Protein AF-X6K3S7-F1 (afdb_monomer)

Mean predicted aligned error: 8.8 Å

Secondary structure (DSSP, 8-state):
----------SSSSSGGG-----TT-EEE--HHHHHTT----EEEE--BTTEEEEEEEEETTEEEEEEEETTEEEEEEEEE-SS-EEEEE-TTS--SSEEEEEESSSSGGG--SEEEEEEEETTEEEEEEEEETTTTEEEE--

Foldseek 3Di:
DDDDDDDDPPDDPPPVVPADDADPQWDWDDDPVCVVVVDDPIDTPDHADPQKHWDDWDDAPQKIKTWIDGNNFIWIWIWHDDPGDTDIDTLPLDDGPFDKDKDFPDPDRVVGDQWIWIWTDDPVDPIWIWIARNVVSDIGTDD

Sequence (143 aa):
MSDMRPSALIGCSETISRLVPHPADALIGISLSSFIAGERSFATLFEPGDRRSLQSFFWNNGKLIISYLVNLVPRFETFTPDRQEWTRRALYSVPTEVTVHLRSLDAEHHETNGEVLISDQDPITPPQLFLLDLNAGRLSALQ

Solvent-accessible surface area (backbone atoms only — not comparable to full-atom values): 8902 Å² total; per-residue (Å²): 134,84,89,83,85,84,88,84,93,78,78,77,76,75,69,63,80,70,66,81,86,74,64,82,78,43,42,68,45,66,58,68,69,48,48,74,74,66,51,78,80,61,45,78,79,41,79,55,52,102,54,31,46,77,74,49,70,51,68,41,52,82,26,40,37,39,37,29,29,50,77,84,32,50,44,44,36,37,33,38,75,52,101,88,50,69,52,76,45,74,50,80,83,55,81,41,94,48,51,63,47,80,41,62,64,50,90,48,68,91,69,31,80,28,53,30,35,35,41,44,44,46,100,90,46,83,72,44,44,31,42,33,33,71,83,78,69,44,75,42,78,60,128

pLDDT: mean 84.14, std 18.78, range [28.42, 96.94]

Radius of gyration: 21.81 Å; Cα contacts (8 Å, |Δi|>4): 241; chains: 1; bounding box: 45×46×74 Å

Nearest PDB structures (foldseek):
  4hvt-assembly1_A  TM=7.894E-01  e=1.386E-04  Rickettsia typhi str. Wilmington
  7ne5-assembly1_A  TM=7.100E-01  e=1.325E-03  Serratia proteamaculans
  7yx7-assembly1_A  TM=7.081E-01  e=1.635E-03  Serratia proteamaculans
  7ne4-assembly1_A  TM=7.051E-01  e=1.914E-03  Serratia proteamaculans
  7zjz-assembly1_A  TM=7.266E-01  e=4.673E-03  Serratia proteamaculans

Structure (mmCIF, N/CA/C/O backbone):
data_AF-X6K3S7-F1
#
_entry.id   AF-X6K3S7-F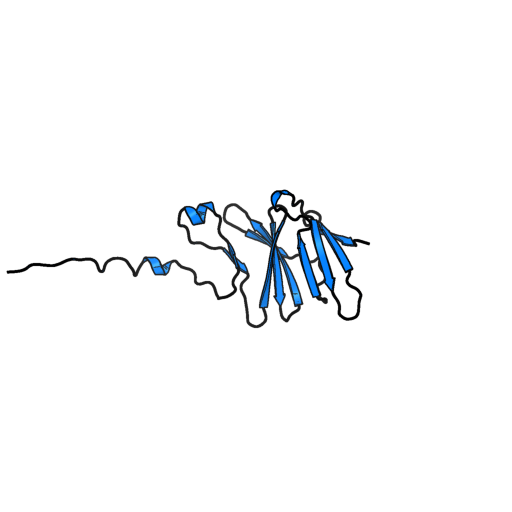1
#
loop_
_atom_site.group_PDB
_atom_site.id
_atom_site.type_symbol
_atom_site.label_atom_id
_atom_site.label_alt_id
_atom_site.label_comp_id
_atom_site.label_asym_id
_atom_site.label_entity_id
_atom_site.label_seq_id
_atom_site.pdbx_PDB_ins_code
_atom_site.Cartn_x
_atom_site.Cartn_y
_atom_site.Cartn_z
_atom_site.occupancy
_atom_site.B_iso_or_equiv
_atom_site.auth_seq_id
_atom_site.auth_comp_id
_atom_site.auth_asym_id
_atom_site.auth_atom_id
_atom_site.pdbx_PDB_model_num
ATOM 1 N N . MET A 1 1 ? -26.244 -29.774 57.344 1.00 35.44 1 MET A N 1
ATOM 2 C CA . MET A 1 1 ? -24.826 -29.979 56.992 1.00 35.44 1 MET A CA 1
ATOM 3 C C . MET A 1 1 ? -24.693 -29.688 55.508 1.00 35.44 1 MET A C 1
ATOM 5 O O . MET A 1 1 ? -25.341 -30.391 54.751 1.00 35.44 1 MET A O 1
ATOM 9 N N . SER A 1 2 ? -23.992 -28.589 55.197 1.00 34.75 2 SER A N 1
ATOM 10 C CA . SER A 1 2 ? -23.575 -27.996 53.905 1.00 34.75 2 SER A CA 1
ATOM 11 C C . SER A 1 2 ? -24.517 -28.075 52.694 1.00 34.75 2 SER A C 1
ATOM 13 O O . SER A 1 2 ? -24.885 -29.157 52.268 1.00 34.75 2 SER A O 1
ATOM 15 N N . ASP A 1 3 ? -25.023 -26.979 52.127 1.00 37.75 3 ASP A N 1
ATOM 16 C CA . ASP A 1 3 ? -24.369 -25.762 51.592 1.00 37.75 3 ASP A CA 1
ATOM 17 C C . ASP A 1 3 ? -23.805 -25.936 50.162 1.00 37.75 3 ASP A C 1
ATOM 19 O O . ASP A 1 3 ? -23.195 -26.951 49.836 1.00 37.75 3 ASP A O 1
ATOM 23 N N . MET A 1 4 ? -24.002 -24.869 49.375 1.00 28.42 4 MET A N 1
ATOM 24 C CA . MET A 1 4 ? -23.372 -24.489 48.103 1.00 28.42 4 MET A CA 1
ATOM 25 C C . MET A 1 4 ? -24.088 -24.801 46.765 1.00 28.42 4 MET A C 1
ATOM 27 O O . MET A 1 4 ? -23.798 -25.762 46.058 1.00 28.42 4 MET A O 1
ATOM 31 N N . ARG A 1 5 ? -24.955 -23.861 46.348 1.00 38.34 5 ARG A N 1
ATOM 32 C CA . ARG A 1 5 ? -24.948 -23.312 44.969 1.00 38.34 5 ARG A CA 1
ATOM 33 C C . ARG A 1 5 ? -23.943 -22.144 44.930 1.00 38.34 5 ARG A C 1
ATOM 35 O O . ARG A 1 5 ? -23.801 -21.483 45.958 1.00 38.34 5 ARG A O 1
ATOM 42 N N . PRO A 1 6 ? -23.261 -21.867 43.800 1.00 40.91 6 PRO A N 1
ATOM 43 C CA . PRO A 1 6 ? -23.763 -20.878 42.820 1.00 40.91 6 PRO A CA 1
ATOM 44 C C . PRO A 1 6 ? -23.595 -21.371 41.360 1.00 40.91 6 PRO A C 1
ATOM 46 O O . PRO A 1 6 ? -22.683 -22.125 41.057 1.00 40.91 6 PRO A O 1
ATOM 49 N N . SER A 1 7 ? -24.552 -21.176 40.449 1.00 34.47 7 SER A N 1
ATOM 50 C CA . SER A 1 7 ? -24.895 -19.941 39.709 1.00 34.47 7 SER A CA 1
ATOM 51 C C . SER A 1 7 ? -23.931 -19.601 38.556 1.00 34.47 7 SER A C 1
ATOM 53 O O . SER A 1 7 ? -22.724 -19.558 38.746 1.00 34.47 7 SER A O 1
ATOM 55 N N . ALA A 1 8 ? -24.539 -19.257 37.409 1.00 30.83 8 ALA A N 1
ATOM 56 C CA . ALA A 1 8 ? -23.990 -18.631 36.194 1.00 30.83 8 ALA A CA 1
ATOM 57 C C . ALA A 1 8 ? -23.399 -19.546 35.094 1.00 30.83 8 ALA A C 1
ATOM 59 O O . ALA A 1 8 ? -22.195 -19.628 34.895 1.00 30.83 8 ALA A O 1
ATOM 60 N N . LEU A 1 9 ? -24.291 -20.118 34.274 1.00 33.28 9 LEU A N 1
ATOM 61 C CA . LEU A 1 9 ? -24.026 -20.464 32.863 1.00 33.28 9 LEU A CA 1
ATOM 62 C C . LEU A 1 9 ? -24.842 -19.562 31.912 1.00 33.28 9 LEU A C 1
ATOM 64 O O . LEU A 1 9 ? -25.350 -19.996 30.883 1.00 33.28 9 LEU A O 1
ATOM 68 N N . ILE A 1 10 ? -24.991 -18.285 32.271 1.00 38.62 10 ILE A N 1
ATOM 69 C CA . ILE A 1 10 ? -25.597 -17.267 31.406 1.00 38.62 10 ILE A CA 1
ATOM 70 C C . ILE A 1 10 ? -24.452 -16.418 30.851 1.00 38.62 10 ILE A C 1
ATOM 72 O O . ILE A 1 10 ? -23.781 -15.744 31.627 1.00 38.62 10 ILE A O 1
ATOM 76 N N . GLY A 1 11 ? -24.238 -16.433 29.529 1.00 34.28 11 GLY A N 1
ATOM 77 C CA . GLY A 1 11 ? -23.647 -15.261 28.865 1.00 34.28 11 GLY A CA 1
ATOM 78 C C . GLY A 1 11 ? -22.586 -15.439 27.775 1.00 34.28 11 GLY A C 1
ATOM 79 O O . GLY A 1 11 ? -22.154 -14.420 27.251 1.00 34.28 11 GLY A O 1
ATOM 80 N N . CYS A 1 12 ? -22.149 -16.6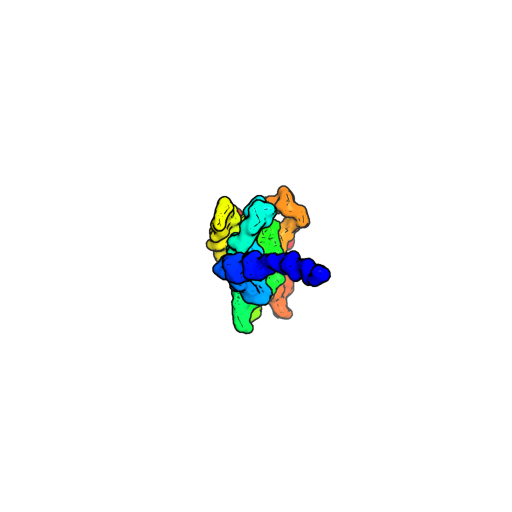43 27.382 1.00 34.56 12 CYS A N 1
ATOM 81 C CA . CYS A 1 12 ? -21.079 -16.752 26.363 1.00 34.56 12 CYS A CA 1
ATOM 82 C C . CYS A 1 12 ? -21.543 -17.024 24.920 1.00 34.56 12 CYS A C 1
ATOM 84 O O . CYS A 1 12 ? -20.722 -16.928 24.012 1.00 34.56 12 CYS A O 1
ATOM 86 N N . SER A 1 13 ? -22.823 -17.323 24.665 1.00 36.78 13 SER A N 1
ATOM 87 C CA . SER A 1 13 ? -23.262 -17.713 23.309 1.00 36.78 13 SER A CA 1
ATOM 88 C C . SER A 1 13 ? -23.725 -16.550 22.419 1.00 36.78 13 SER A C 1
ATOM 90 O O . SER A 1 13 ? -23.678 -16.677 21.198 1.00 36.78 13 SER A O 1
ATOM 92 N N . GLU A 1 14 ? -24.156 -15.419 22.983 1.00 34.72 14 GLU A N 1
ATOM 93 C CA . GLU A 1 14 ? -24.738 -14.316 22.191 1.00 34.72 14 GLU A CA 1
ATOM 94 C C . GLU A 1 14 ? -23.714 -13.279 21.708 1.00 34.72 14 GLU A C 1
ATOM 96 O O . GLU A 1 14 ? -23.957 -12.591 20.719 1.00 34.72 14 GLU A O 1
ATOM 101 N N . THR A 1 15 ? -22.532 -13.208 22.324 1.00 40.06 15 THR A N 1
ATOM 102 C CA . THR A 1 15 ? -21.504 -12.218 21.947 1.00 40.06 15 THR A CA 1
ATOM 103 C C . THR A 1 15 ? -20.633 -12.675 20.770 1.00 40.06 15 THR A C 1
ATOM 105 O O . THR A 1 15 ? -20.088 -11.844 20.048 1.00 40.06 15 THR A O 1
ATOM 108 N N . ILE A 1 16 ? -20.531 -13.985 20.511 1.00 45.12 16 ILE A N 1
ATOM 109 C CA . ILE A 1 16 ? -19.699 -14.530 19.418 1.00 45.12 16 ILE A CA 1
ATOM 110 C C . ILE A 1 16 ? -20.358 -14.324 18.040 1.00 45.12 16 ILE A C 1
ATOM 112 O O . ILE A 1 16 ? -19.666 -14.251 17.030 1.00 45.12 16 ILE A O 1
ATOM 116 N N . SER A 1 17 ? -21.678 -14.111 17.984 1.00 41.94 17 SER A N 1
ATOM 117 C CA . SER A 1 17 ? -22.431 -13.971 16.723 1.00 41.94 17 SER A CA 1
ATOM 118 C C . SER A 1 17 ? -22.220 -12.641 15.973 1.00 41.94 17 SER A C 1
ATOM 120 O O . SER A 1 17 ? -22.865 -12.417 14.953 1.00 41.94 17 SER A O 1
ATOM 122 N N . ARG A 1 18 ? -21.349 -11.738 16.451 1.00 55.94 18 ARG A N 1
ATOM 123 C CA . ARG A 1 18 ? -21.081 -10.433 15.805 1.00 55.94 18 ARG A CA 1
ATOM 124 C C . ARG A 1 18 ? -19.649 -10.231 15.309 1.00 55.94 18 ARG A C 1
ATOM 126 O O . ARG A 1 18 ? -19.363 -9.178 14.745 1.00 55.94 18 ARG A O 1
ATOM 133 N N . LEU A 1 19 ? -18.750 -11.192 15.512 1.00 61.16 19 LEU A N 1
ATOM 134 C CA . LEU A 1 19 ? -17.386 -11.089 14.994 1.00 61.16 19 LEU A CA 1
ATOM 135 C C . LEU A 1 19 ? -17.364 -11.584 13.549 1.00 61.16 19 LEU A C 1
ATOM 137 O O . LEU A 1 19 ? -17.580 -12.765 13.290 1.00 61.16 19 LEU A O 1
ATOM 141 N N . VAL A 1 20 ? -17.111 -10.672 12.612 1.00 72.25 20 VAL A N 1
ATOM 142 C CA . VAL A 1 20 ? -16.806 -11.037 11.226 1.00 72.25 20 VAL A CA 1
ATOM 143 C C . VAL A 1 20 ? -15.412 -11.674 11.228 1.00 72.25 20 VAL A C 1
ATOM 145 O O . VAL A 1 20 ? -14.457 -11.011 11.637 1.00 72.25 20 VAL A O 1
ATOM 148 N N . PRO A 1 21 ? -15.263 -12.956 10.850 1.00 85.50 21 PRO A N 1
ATOM 149 C CA . PRO A 1 21 ? -13.950 -13.577 10.779 1.00 85.50 21 PRO A CA 1
ATOM 150 C C . PRO A 1 21 ? -13.154 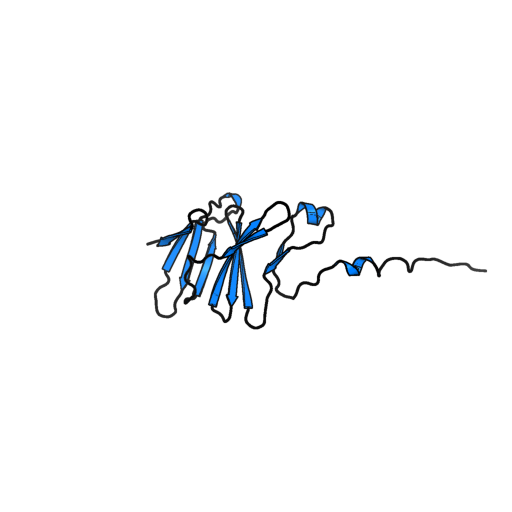-12.954 9.628 1.00 85.50 21 PRO A C 1
ATOM 152 O O . PRO A 1 21 ? -13.661 -12.820 8.516 1.00 85.50 21 PRO A O 1
ATOM 155 N N . HIS A 1 22 ? -11.900 -12.596 9.895 1.00 89.25 22 HIS A N 1
ATOM 156 C CA . HIS A 1 22 ? -10.957 -12.139 8.876 1.00 89.25 22 HIS A CA 1
ATOM 157 C C . HIS A 1 22 ? -9.959 -13.264 8.580 1.00 89.25 22 HIS A C 1
ATOM 159 O O . HIS A 1 22 ? -9.502 -13.919 9.525 1.00 89.25 22 HIS A O 1
ATOM 165 N N . PRO A 1 23 ? -9.618 -13.521 7.306 1.00 92.69 23 PRO A N 1
ATOM 166 C CA . PRO A 1 23 ? -8.619 -14.527 6.979 1.00 92.69 23 PRO A CA 1
ATOM 167 C C . PRO A 1 23 ? -7.245 -14.119 7.524 1.00 92.69 23 PRO A C 1
ATOM 169 O O . PRO A 1 23 ? -6.961 -12.934 7.724 1.00 92.69 23 PRO A O 1
ATOM 172 N N . ALA A 1 24 ? -6.385 -15.112 7.756 1.00 91.12 24 ALA A N 1
ATOM 173 C CA . ALA A 1 24 ? -4.976 -14.855 8.034 1.00 91.12 24 ALA A CA 1
ATOM 174 C C . ALA A 1 24 ? -4.384 -13.988 6.913 1.00 91.12 24 ALA A C 1
ATOM 176 O O . ALA A 1 24 ? -4.779 -14.145 5.763 1.00 91.12 24 ALA A O 1
ATOM 177 N N . ASP A 1 25 ? -3.475 -13.077 7.259 1.00 92.06 25 ASP A N 1
ATOM 178 C CA . ASP A 1 25 ? -2.832 -12.117 6.348 1.00 92.06 25 ASP A CA 1
ATOM 179 C C . ASP A 1 25 ? -3.755 -11.043 5.730 1.00 92.06 25 ASP A C 1
ATOM 181 O O . ASP A 1 25 ? -3.346 -10.305 4.829 1.00 92.06 25 ASP A O 1
ATOM 185 N N . ALA A 1 26 ? -4.989 -10.893 6.229 1.00 96.31 26 ALA A N 1
ATOM 186 C CA . ALA A 1 26 ? -5.820 -9.729 5.923 1.00 96.31 26 ALA A CA 1
ATOM 187 C C . ALA A 1 26 ? -5.281 -8.452 6.582 1.00 96.31 26 ALA A C 1
ATOM 189 O O . ALA A 1 26 ? -4.873 -8.457 7.745 1.00 96.31 26 ALA A O 1
ATOM 190 N N . LEU A 1 27 ? -5.371 -7.327 5.866 1.00 96.56 27 LEU A N 1
ATOM 191 C CA . LEU A 1 27 ? -5.199 -6.004 6.466 1.00 96.56 27 LEU A CA 1
ATOM 192 C C . LEU A 1 27 ? -6.572 -5.441 6.809 1.00 96.56 27 LEU A C 1
ATOM 194 O O . LEU A 1 27 ? -7.422 -5.274 5.931 1.00 96.56 27 LEU A O 1
ATOM 198 N N . ILE A 1 28 ? -6.766 -5.118 8.081 1.00 94.38 28 ILE A N 1
ATOM 199 C CA . ILE A 1 28 ? -8.012 -4.575 8.616 1.00 94.38 28 ILE A CA 1
ATOM 200 C C . ILE A 1 28 ? -7.780 -3.198 9.239 1.00 94.38 28 ILE A C 1
ATOM 202 O O . ILE A 1 28 ? -6.693 -2.906 9.734 1.00 94.38 28 ILE A O 1
ATOM 206 N N . GLY A 1 29 ? -8.803 -2.347 9.215 1.00 91.94 29 GLY A N 1
ATOM 207 C CA . GLY A 1 29 ? -8.746 -0.985 9.736 1.00 91.94 29 GLY A CA 1
ATOM 208 C C . GLY A 1 29 ? -9.973 -0.623 10.566 1.00 91.94 29 GLY A C 1
ATOM 209 O O . GLY A 1 29 ? -11.091 -1.026 10.260 1.00 91.94 29 GLY A O 1
ATOM 210 N N . ILE A 1 30 ? -9.765 0.168 11.614 1.00 91.00 30 ILE A N 1
ATOM 211 C CA . ILE A 1 30 ? -10.813 0.764 12.451 1.00 91.00 30 ILE A CA 1
ATOM 212 C C . ILE A 1 30 ? -10.315 2.124 12.951 1.00 91.00 30 ILE A C 1
ATOM 214 O O . ILE A 1 30 ? -9.106 2.327 13.085 1.00 91.00 30 ILE A O 1
ATOM 218 N N . SER A 1 31 ? -11.225 3.058 13.238 1.00 89.69 31 SER A N 1
ATOM 219 C CA . SER A 1 31 ? -10.841 4.292 13.925 1.00 89.69 31 SER A CA 1
ATOM 220 C C . SER A 1 31 ? -10.367 3.978 15.351 1.00 89.69 31 SER A C 1
ATOM 222 O O . SER A 1 31 ? -10.908 3.100 16.031 1.00 89.69 31 SER A O 1
ATOM 224 N N . LEU A 1 32 ? -9.361 4.714 15.829 1.00 90.12 32 LEU A N 1
ATOM 225 C CA . LEU A 1 32 ? -8.851 4.526 17.188 1.00 90.12 32 LEU A CA 1
ATOM 226 C C . LEU A 1 32 ? -9.939 4.800 18.240 1.00 90.12 32 LEU A C 1
ATOM 228 O O . LEU A 1 32 ? -10.056 4.058 19.212 1.00 90.12 32 LEU A O 1
ATOM 232 N N . SER A 1 33 ? -10.762 5.830 18.029 1.00 91.56 33 SER A N 1
ATOM 233 C CA . SER A 1 33 ? -11.859 6.188 18.933 1.00 91.56 33 SER A CA 1
ATOM 234 C C . SER A 1 33 ? -12.910 5.083 19.038 1.00 91.56 33 SER A C 1
ATOM 236 O O . SER A 1 33 ? -13.275 4.719 20.153 1.00 91.56 33 SER A O 1
ATOM 238 N N . SER A 1 34 ? -13.347 4.499 17.916 1.00 91.12 34 SER A N 1
ATOM 239 C CA . SER A 1 34 ? -14.294 3.374 17.915 1.00 91.12 34 SER A CA 1
ATOM 240 C C . SER A 1 34 ? -13.693 2.136 18.580 1.00 91.12 34 SER A C 1
ATOM 242 O O . SER A 1 34 ? -14.351 1.485 19.391 1.00 91.12 34 SER A O 1
ATOM 244 N N . PHE A 1 35 ? -12.417 1.835 18.312 1.00 91.88 35 PHE A N 1
ATOM 245 C CA . PHE A 1 35 ? -11.738 0.705 18.946 1.00 91.88 35 PHE A CA 1
ATOM 246 C C . PHE A 1 35 ? -11.675 0.841 20.476 1.00 91.88 35 PHE A C 1
ATOM 248 O O . PHE A 1 35 ? -11.996 -0.119 21.190 1.00 91.88 35 PHE A O 1
ATOM 255 N N . ILE A 1 36 ? -11.310 2.033 20.972 1.00 95.06 36 ILE A N 1
ATOM 256 C CA . ILE A 1 36 ? -11.270 2.366 22.407 1.00 95.06 36 ILE A CA 1
ATOM 257 C C . ILE A 1 36 ? -12.675 2.328 23.020 1.00 95.06 36 ILE A C 1
ATOM 259 O O . ILE A 1 36 ? -12.834 1.830 24.132 1.00 95.06 36 ILE A O 1
ATOM 263 N N . ALA A 1 37 ? -13.699 2.781 22.292 1.00 95.31 37 ALA A N 1
ATOM 264 C CA . ALA A 1 37 ? -15.100 2.701 22.713 1.00 95.31 37 ALA A CA 1
ATOM 265 C C . ALA A 1 37 ? -15.654 1.259 22.756 1.00 95.31 37 ALA A C 1
ATOM 267 O O . ALA A 1 37 ? -16.791 1.048 23.173 1.00 95.31 37 ALA A O 1
ATOM 268 N N . GLY A 1 38 ? -14.859 0.258 22.358 1.00 93.12 38 GLY A N 1
ATOM 269 C CA . GLY A 1 38 ? -15.220 -1.158 22.407 1.00 93.12 38 GLY A CA 1
ATOM 270 C C . GLY A 1 38 ? -15.822 -1.701 21.112 1.00 93.12 38 GLY A C 1
ATOM 271 O O . GLY A 1 38 ? -16.154 -2.884 21.048 1.00 93.12 38 GLY A O 1
ATOM 272 N N . GLU A 1 39 ? -15.927 -0.889 20.059 1.00 91.06 39 GLU A N 1
ATOM 273 C CA . GLU A 1 39 ? -16.398 -1.357 18.759 1.00 91.06 39 GLU A CA 1
ATOM 274 C C . GLU A 1 39 ? -15.401 -2.343 18.131 1.00 91.06 39 GLU A C 1
ATOM 276 O O . GLU A 1 39 ? -14.184 -2.251 18.315 1.00 91.06 39 GLU A O 1
ATOM 281 N N . ARG A 1 40 ? -15.920 -3.312 17.373 1.00 90.56 40 ARG A N 1
ATOM 282 C CA . ARG A 1 40 ? -15.133 -4.332 16.652 1.00 90.56 40 ARG A CA 1
ATOM 283 C C . ARG A 1 40 ? -15.561 -4.464 15.189 1.00 90.56 40 ARG A C 1
ATOM 285 O O . ARG A 1 40 ? -15.348 -5.498 14.567 1.00 90.56 40 ARG A O 1
ATOM 292 N N . SER A 1 41 ? -16.181 -3.416 14.649 1.00 88.44 41 SER A N 1
ATOM 293 C CA . SER A 1 41 ? -16.554 -3.335 13.238 1.00 88.44 41 SER A CA 1
ATOM 294 C C . SER A 1 41 ? -15.346 -2.882 12.419 1.00 88.44 41 SER A C 1
ATOM 296 O O . SER A 1 41 ? -15.172 -1.693 12.161 1.00 88.44 41 SER A O 1
ATOM 298 N N . PHE A 1 42 ? -14.474 -3.823 12.064 1.00 90.44 42 PHE A N 1
ATOM 299 C CA . PHE 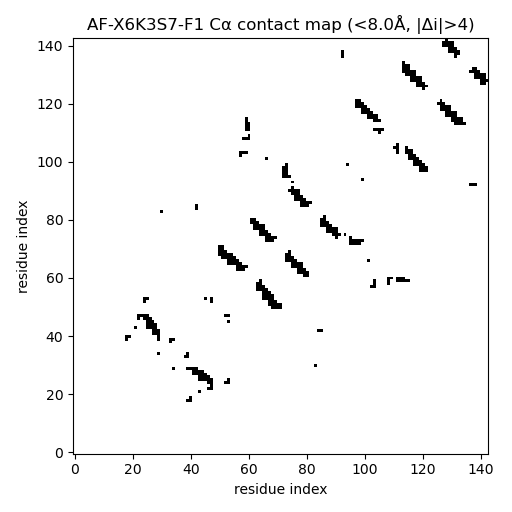A 1 42 ? -13.298 -3.543 11.245 1.00 90.44 42 PHE A CA 1
ATOM 300 C C . PHE A 1 42 ? -13.657 -3.503 9.756 1.00 90.44 42 PHE A C 1
ATOM 302 O O . PHE A 1 42 ? -14.359 -4.375 9.244 1.00 90.44 42 PHE A O 1
ATOM 309 N N . ALA A 1 43 ? -13.115 -2.524 9.039 1.00 91.38 43 ALA A N 1
ATOM 310 C CA . ALA A 1 43 ? -13.089 -2.524 7.585 1.00 91.38 43 ALA A CA 1
ATOM 311 C C . ALA A 1 43 ? -11.976 -3.459 7.094 1.00 91.38 43 ALA A C 1
ATOM 313 O O . ALA A 1 43 ? -10.853 -3.398 7.592 1.00 91.38 43 ALA A O 1
ATOM 314 N N . THR A 1 44 ? -12.259 -4.292 6.093 1.00 93.00 44 THR A N 1
ATOM 315 C CA . THR A 1 44 ? -11.216 -5.074 5.412 1.00 93.00 44 THR A CA 1
ATOM 316 C C . THR A 1 44 ? -10.612 -4.217 4.302 1.00 93.00 44 THR A C 1
ATOM 318 O O . THR A 1 44 ? -11.302 -3.851 3.353 1.00 93.00 44 THR A O 1
ATOM 321 N N . LEU A 1 45 ? -9.334 -3.868 4.439 1.00 95.06 45 LEU A N 1
ATOM 322 C CA . LEU A 1 45 ? -8.591 -3.016 3.501 1.00 95.06 45 LEU A CA 1
ATOM 323 C C . LEU A 1 45 ? -7.820 -3.848 2.472 1.00 95.06 45 LEU A C 1
ATOM 325 O O . LEU A 1 45 ? -7.646 -3.433 1.330 1.00 95.06 45 LEU A O 1
ATOM 329 N N . PHE A 1 46 ? -7.401 -5.051 2.859 1.00 96.88 46 PHE A N 1
ATOM 330 C CA . PHE A 1 46 ? -6.836 -6.047 1.959 1.00 96.88 46 PHE A CA 1
ATOM 331 C C . PHE A 1 46 ? -7.283 -7.444 2.383 1.00 96.88 46 PHE A C 1
ATOM 333 O O . PHE A 1 46 ? -7.235 -7.786 3.563 1.00 96.88 46 PHE A O 1
ATOM 340 N N . GLU A 1 47 ? -7.666 -8.249 1.395 1.00 96.00 47 GLU A N 1
ATOM 341 C CA . GLU A 1 47 ? -7.999 -9.660 1.564 1.00 96.00 47 GLU A CA 1
ATOM 342 C C . GLU A 1 47 ? -7.030 -10.506 0.719 1.00 96.00 47 GLU A C 1
ATOM 344 O O . GLU A 1 47 ? -6.922 -10.267 -0.496 1.00 96.00 47 GLU A O 1
ATOM 349 N N . PRO A 1 48 ? -6.304 -11.455 1.333 1.00 96.62 48 PRO A N 1
ATOM 350 C CA . PRO A 1 48 ? -5.397 -12.346 0.626 1.00 96.62 48 PRO A CA 1
ATOM 351 C C . PRO A 1 48 ? -6.165 -13.364 -0.217 1.00 96.62 48 PRO A C 1
ATOM 353 O O . PRO A 1 48 ? -7.374 -13.538 -0.093 1.00 96.62 48 PRO A O 1
ATOM 356 N N . GLY A 1 49 ? -5.447 -14.054 -1.093 1.00 95.56 49 GLY A N 1
ATOM 357 C CA . GLY A 1 49 ? -5.984 -15.164 -1.876 1.00 95.56 49 GLY A CA 1
ATOM 358 C C . GLY A 1 49 ? -4.857 -16.024 -2.430 1.00 95.56 49 GLY A C 1
ATOM 359 O O . GLY A 1 49 ? -3.690 -15.672 -2.282 1.00 95.56 49 GLY A O 1
ATOM 360 N N . ASP A 1 50 ? -5.190 -17.114 -3.122 1.00 95.69 50 ASP A N 1
ATOM 361 C CA . ASP A 1 50 ? -4.226 -18.136 -3.575 1.00 95.69 50 ASP A CA 1
ATOM 362 C C . ASP A 1 50 ? -2.968 -17.580 -4.258 1.00 95.69 50 ASP A C 1
ATOM 364 O O . ASP A 1 50 ? -1.883 -18.148 -4.165 1.00 95.69 50 ASP A O 1
ATOM 368 N N . ARG A 1 51 ? -3.114 -16.469 -4.988 1.00 96.31 51 ARG A N 1
ATOM 369 C CA . ARG A 1 51 ? -2.024 -15.810 -5.722 1.00 96.31 51 ARG A CA 1
ATOM 370 C C . ARG A 1 51 ? -1.966 -14.318 -5.424 1.00 96.31 51 ARG A C 1
ATOM 372 O O . ARG A 1 51 ? -1.494 -13.550 -6.260 1.00 96.31 51 ARG A O 1
ATOM 379 N N . ARG A 1 52 ? -2.492 -13.909 -4.266 1.00 96.94 52 ARG A N 1
ATOM 380 C CA . ARG A 1 52 ? -2.595 -12.516 -3.837 1.00 96.94 52 ARG A CA 1
ATOM 381 C C . ARG A 1 52 ? -2.019 -12.348 -2.435 1.00 96.94 52 ARG A C 1
ATOM 383 O O . ARG A 1 52 ? -2.559 -12.906 -1.486 1.00 96.94 52 ARG A O 1
ATOM 390 N N . SER A 1 53 ? -0.967 -11.543 -2.307 1.00 96.56 53 SER A N 1
ATOM 391 C CA . SER A 1 53 ? -0.249 -11.342 -1.043 1.00 96.56 53 SER A CA 1
ATOM 392 C C . SER A 1 53 ? 0.018 -9.867 -0.758 1.00 96.56 53 SER A C 1
ATOM 394 O O . SER A 1 53 ? 0.369 -9.103 -1.656 1.00 96.56 53 SER A O 1
ATOM 396 N N . LEU A 1 54 ? -0.148 -9.462 0.502 1.00 96.75 54 LEU A N 1
ATOM 397 C CA . LEU A 1 54 ? 0.227 -8.131 0.972 1.00 96.75 54 LEU A CA 1
ATOM 398 C C . LEU A 1 54 ? 1.757 -8.026 1.020 1.00 96.75 54 LEU A C 1
ATOM 400 O O . LEU A 1 54 ? 2.411 -8.928 1.537 1.00 96.75 54 LEU A O 1
ATOM 404 N N . GLN A 1 55 ? 2.329 -6.936 0.508 1.00 94.31 55 GLN A N 1
ATOM 405 C CA . GLN A 1 55 ? 3.769 -6.672 0.618 1.00 94.31 55 GLN A CA 1
ATOM 406 C C . GLN A 1 55 ? 4.081 -5.621 1.672 1.00 94.31 55 GLN A C 1
ATOM 408 O O . GLN A 1 55 ? 4.974 -5.808 2.493 1.00 94.31 55 GLN A O 1
ATOM 413 N N . SER A 1 56 ? 3.378 -4.492 1.626 1.00 95.12 56 SER A N 1
ATOM 414 C CA . SER A 1 56 ? 3.614 -3.379 2.537 1.00 95.12 56 SER A CA 1
ATOM 415 C C . SER A 1 56 ? 2.411 -2.450 2.590 1.00 95.12 56 SER A C 1
ATOM 417 O O . SER A 1 56 ? 1.554 -2.444 1.703 1.00 95.12 56 SER A O 1
ATOM 419 N N . PHE A 1 57 ? 2.364 -1.633 3.634 1.00 96.06 57 PHE A N 1
ATOM 420 C CA . PHE A 1 57 ? 1.471 -0.492 3.720 1.00 96.06 57 PHE A CA 1
ATOM 421 C C . PHE A 1 57 ? 2.146 0.625 4.514 1.00 96.06 57 PHE A C 1
ATOM 423 O O . PHE A 1 57 ? 2.957 0.359 5.400 1.00 96.06 57 PHE A O 1
ATOM 430 N N . PHE A 1 58 ? 1.828 1.874 4.194 1.00 95.44 58 PHE A N 1
ATOM 431 C CA . PHE A 1 58 ? 2.331 3.039 4.920 1.00 95.44 58 PHE A CA 1
ATOM 432 C C . PHE A 1 58 ? 1.387 4.227 4.754 1.00 95.44 58 PHE A C 1
ATOM 434 O O . PHE A 1 58 ? 0.594 4.282 3.814 1.00 95.44 58 PHE A O 1
ATOM 441 N N . TRP A 1 59 ? 1.470 5.181 5.676 1.00 94.44 59 TRP A N 1
ATOM 442 C CA . TRP A 1 59 ? 0.697 6.414 5.614 1.00 94.44 59 TRP A CA 1
ATOM 443 C C . TRP A 1 59 ? 1.508 7.543 4.987 1.00 94.44 59 TRP A C 1
ATOM 445 O O . TRP A 1 59 ? 2.683 7.711 5.307 1.00 94.44 59 TRP A O 1
ATOM 455 N N . ASN A 1 60 ? 0.868 8.356 4.152 1.00 95.88 60 ASN A N 1
ATOM 456 C CA . ASN A 1 60 ? 1.439 9.591 3.627 1.00 95.88 60 ASN A CA 1
ATOM 457 C C . ASN A 1 60 ? 0.313 10.602 3.358 1.00 95.88 60 ASN A C 1
ATOM 459 O O . ASN A 1 60 ? -0.683 10.271 2.711 1.00 95.88 60 ASN A O 1
ATOM 463 N N . ASN A 1 61 ? 0.444 11.806 3.917 1.00 94.50 61 ASN A N 1
ATOM 464 C CA . ASN A 1 61 ? -0.494 12.921 3.794 1.00 94.50 61 ASN A CA 1
ATOM 465 C C . ASN A 1 61 ? -1.964 12.507 4.014 1.00 94.50 61 ASN A C 1
ATOM 467 O O . ASN A 1 61 ? -2.837 12.716 3.170 1.00 94.50 61 ASN A O 1
ATOM 471 N N . GLY A 1 62 ? -2.221 11.815 5.130 1.00 92.19 62 GLY A N 1
ATOM 472 C CA . GLY A 1 62 ? -3.559 11.347 5.512 1.00 92.19 62 GLY A CA 1
ATOM 473 C C . GLY A 1 62 ? -4.145 10.223 4.647 1.00 92.19 62 GLY A C 1
ATOM 474 O O . GLY A 1 62 ? -5.301 9.851 4.841 1.00 92.19 62 GLY A O 1
ATOM 475 N N . LYS A 1 63 ? -3.380 9.658 3.706 1.00 94.12 63 LYS A N 1
ATOM 476 C CA . LYS A 1 63 ? -3.780 8.504 2.891 1.00 94.12 63 LYS A CA 1
ATOM 477 C C . LYS A 1 63 ? -2.981 7.278 3.311 1.00 94.12 63 LYS A C 1
ATOM 479 O O . LYS A 1 63 ? -1.776 7.366 3.534 1.00 94.12 63 LYS A O 1
ATOM 484 N N . LEU A 1 64 ? -3.646 6.133 3.387 1.00 95.56 64 LEU A N 1
ATOM 485 C CA . LEU A 1 64 ? -2.990 4.840 3.529 1.00 95.56 64 LEU A CA 1
ATOM 486 C C . LEU A 1 64 ? -2.693 4.294 2.134 1.00 95.56 64 LEU A C 1
ATOM 488 O O . LEU A 1 64 ? -3.596 4.184 1.308 1.00 95.56 64 LEU A O 1
ATOM 492 N N . ILE A 1 65 ? -1.443 3.941 1.875 1.00 96.19 65 ILE A N 1
ATOM 493 C CA . ILE A 1 65 ? -1.004 3.305 0.639 1.00 96.19 65 ILE A CA 1
ATOM 494 C C . ILE A 1 65 ? -0.751 1.836 0.937 1.00 96.19 65 ILE A C 1
ATOM 496 O O . ILE A 1 65 ? -0.108 1.511 1.934 1.00 96.19 65 ILE A O 1
ATOM 500 N N . ILE A 1 66 ? -1.255 0.956 0.078 1.00 96.81 66 ILE A N 1
ATOM 501 C CA . ILE A 1 66 ? -1.071 -0.489 0.167 1.00 96.81 66 ILE A CA 1
ATOM 502 C C . ILE A 1 66 ? -0.393 -0.977 -1.110 1.00 96.81 66 ILE A C 1
ATOM 504 O O . ILE A 1 66 ? -0.856 -0.682 -2.213 1.00 96.81 66 ILE A O 1
ATOM 508 N N . SER A 1 67 ? 0.670 -1.762 -0.938 1.00 96.19 67 SER A N 1
ATOM 509 C CA . SER A 1 67 ? 1.331 -2.519 -2.000 1.00 96.19 67 SER A CA 1
ATOM 510 C C . SER A 1 67 ? 1.037 -3.999 -1.809 1.00 96.19 67 SER A C 1
ATOM 512 O O . SER A 1 67 ? 1.235 -4.552 -0.722 1.00 96.19 67 SER A O 1
ATOM 514 N N . TYR A 1 68 ? 0.564 -4.654 -2.858 1.00 96.19 68 TYR A N 1
ATOM 515 C CA . TYR A 1 68 ? 0.285 -6.083 -2.848 1.00 96.19 68 TYR A CA 1
ATOM 516 C C . TYR A 1 68 ? 0.636 -6.707 -4.193 1.00 96.19 68 TYR A C 1
ATOM 518 O O . TYR A 1 6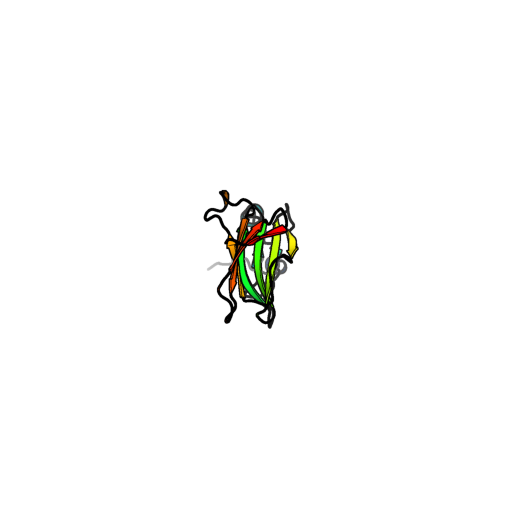8 ? 0.741 -6.023 -5.207 1.00 96.19 68 TYR A O 1
ATOM 526 N N . LEU A 1 69 ? 0.807 -8.021 -4.210 1.00 95.44 69 LEU A N 1
ATOM 527 C CA . LEU A 1 69 ? 1.086 -8.781 -5.419 1.00 95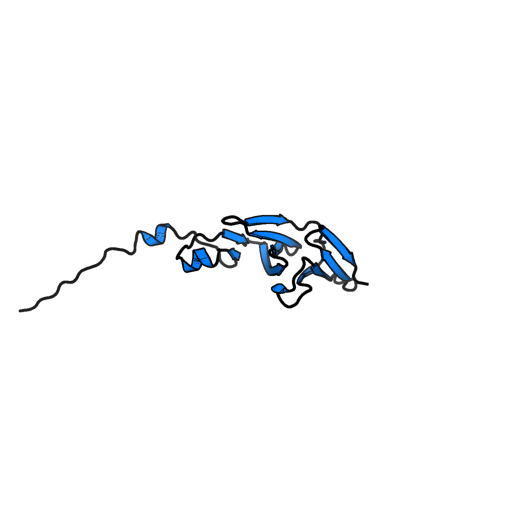.44 69 LEU A CA 1
ATOM 528 C C . LEU A 1 69 ? -0.159 -9.529 -5.868 1.00 95.44 69 LEU A C 1
ATOM 530 O O . LEU A 1 69 ? -0.908 -10.046 -5.042 1.00 95.44 69 LEU A O 1
ATOM 534 N N . VAL A 1 70 ? -0.333 -9.649 -7.181 1.00 95.56 70 VAL A N 1
ATOM 535 C CA . VAL A 1 70 ? -1.215 -10.639 -7.808 1.00 95.56 70 VAL A CA 1
ATOM 536 C C . VAL A 1 70 ? -0.388 -11.402 -8.830 1.00 95.56 70 VAL A C 1
ATOM 538 O O . VAL A 1 70 ? 0.080 -10.807 -9.792 1.00 95.56 70 VAL A O 1
ATOM 541 N N . ASN A 1 71 ? -0.183 -12.706 -8.641 1.00 94.56 71 ASN A N 1
ATOM 542 C CA . ASN A 1 71 ? 0.741 -13.499 -9.466 1.00 94.56 71 ASN A CA 1
ATOM 543 C C . ASN A 1 71 ? 2.153 -12.887 -9.547 1.00 94.56 71 ASN A C 1
ATOM 545 O O . ASN A 1 71 ? 2.746 -12.858 -10.619 1.00 94.56 71 ASN A O 1
ATOM 549 N N . LEU A 1 72 ? 2.671 -12.375 -8.424 1.00 91.88 72 LEU A N 1
ATOM 550 C CA . LEU A 1 72 ? 3.950 -11.647 -8.340 1.00 91.88 72 LEU A CA 1
ATOM 551 C C . LEU A 1 72 ? 4.007 -10.324 -9.126 1.00 91.88 72 LEU A C 1
ATOM 553 O O . LEU A 1 72 ? 5.052 -9.686 -9.155 1.00 91.88 72 LEU A O 1
ATOM 557 N N . VAL A 1 73 ? 2.887 -9.871 -9.693 1.00 92.31 73 VAL A N 1
ATOM 558 C CA . VAL A 1 73 ? 2.764 -8.559 -10.335 1.00 92.31 73 VAL A CA 1
ATOM 559 C C . VAL A 1 73 ? 2.350 -7.532 -9.278 1.00 92.31 73 VAL A C 1
ATOM 561 O O . VAL A 1 73 ? 1.298 -7.728 -8.651 1.00 92.31 73 VAL A O 1
ATOM 564 N N . PRO A 1 74 ? 3.126 -6.459 -9.049 1.00 94.19 74 PRO A N 1
ATOM 565 C CA . PRO A 1 74 ? 2.781 -5.442 -8.068 1.00 94.19 74 PRO A CA 1
ATOM 566 C C . PRO A 1 74 ? 1.524 -4.659 -8.446 1.00 94.19 74 PRO A C 1
ATOM 568 O O . PRO A 1 74 ? 1.251 -4.344 -9.607 1.00 94.19 74 PRO A O 1
ATOM 571 N N . ARG A 1 75 ? 0.732 -4.357 -7.421 1.00 95.12 75 ARG A N 1
ATOM 572 C CA . ARG A 1 75 ? -0.504 -3.583 -7.461 1.00 95.12 75 ARG A CA 1
ATOM 573 C C . ARG A 1 75 ? -0.504 -2.617 -6.287 1.00 95.12 75 ARG A C 1
ATOM 575 O O . ARG A 1 75 ? -0.081 -2.962 -5.183 1.00 95.12 75 ARG A O 1
ATOM 582 N N . PHE A 1 76 ? -1.017 -1.419 -6.534 1.00 95.19 76 PHE A N 1
ATOM 583 C CA . PHE A 1 76 ? -0.941 -0.315 -5.589 1.00 95.19 76 PHE A CA 1
ATOM 584 C C . PHE A 1 76 ? -2.289 0.369 -5.446 1.00 95.19 76 PHE A C 1
ATOM 586 O O . PHE A 1 76 ? -2.955 0.696 -6.433 1.00 95.19 76 PHE A O 1
ATOM 593 N N . GLU A 1 77 ? -2.680 0.610 -4.204 1.00 95.69 77 GLU A N 1
ATOM 594 C CA . GLU A 1 77 ? -3.938 1.261 -3.868 1.00 95.69 77 GLU A CA 1
ATOM 595 C C . GLU A 1 77 ? -3.742 2.299 -2.778 1.00 95.69 77 GLU A C 1
ATOM 597 O O . GLU A 1 77 ? -2.900 2.157 -1.897 1.00 95.69 77 GLU A O 1
ATOM 602 N N . THR A 1 78 ? -4.563 3.337 -2.840 1.00 95.88 78 THR A N 1
ATOM 603 C CA . THR A 1 78 ? -4.697 4.354 -1.805 1.00 95.88 78 THR A CA 1
ATOM 604 C C . THR A 1 78 ? -6.063 4.242 -1.157 1.00 95.88 78 THR A C 1
ATOM 606 O O . THR A 1 78 ? -7.072 3.994 -1.822 1.00 95.88 78 THR A O 1
ATOM 609 N N . PHE A 1 79 ? -6.082 4.453 0.147 1.00 95.38 79 PHE A N 1
ATOM 610 C CA . PHE A 1 79 ? -7.264 4.476 0.977 1.00 95.38 79 PHE A CA 1
ATOM 611 C C . PHE A 1 79 ? -7.289 5.814 1.707 1.00 95.38 79 PHE A C 1
ATOM 613 O O . PHE A 1 79 ? -6.362 6.158 2.441 1.00 95.38 79 PHE A O 1
ATOM 620 N N . THR A 1 80 ? -8.342 6.589 1.479 1.00 93.62 80 THR A N 1
ATOM 621 C CA . THR A 1 80 ? -8.601 7.822 2.224 1.00 93.62 80 THR A CA 1
ATOM 622 C C . TH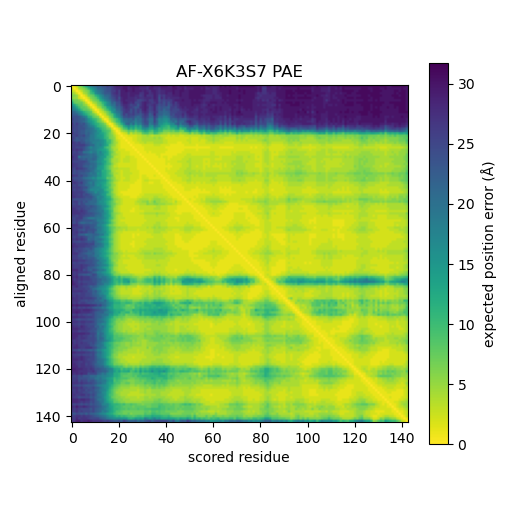R A 1 80 ? -9.654 7.521 3.286 1.00 93.62 80 THR A C 1
ATOM 624 O O . THR A 1 80 ? -10.762 7.124 2.911 1.00 93.62 80 THR A O 1
ATOM 627 N N . PRO A 1 81 ? -9.326 7.654 4.583 1.00 91.00 81 PRO A N 1
ATOM 628 C CA . PRO A 1 81 ? -10.306 7.465 5.640 1.00 91.00 81 PRO A CA 1
ATOM 629 C C . PRO A 1 81 ? -11.342 8.598 5.608 1.00 91.00 81 PRO A C 1
ATOM 631 O O . PRO A 1 81 ? -10.989 9.774 5.531 1.00 91.00 81 PRO A O 1
ATOM 634 N N . ASP A 1 82 ? -12.614 8.234 5.696 1.00 84.19 82 ASP A N 1
ATOM 635 C CA . ASP A 1 82 ? -13.742 9.100 6.042 1.00 84.19 82 ASP A CA 1
ATOM 636 C C . ASP A 1 82 ? -14.317 8.631 7.397 1.00 84.19 82 ASP A C 1
ATOM 638 O O . ASP A 1 82 ? -13.886 7.617 7.949 1.00 84.19 82 ASP A O 1
ATOM 642 N N . ARG A 1 83 ? -15.276 9.363 7.975 1.00 73.62 83 ARG A N 1
ATOM 643 C CA . ARG A 1 83 ? -15.782 9.179 9.348 1.00 73.62 83 ARG A CA 1
ATOM 644 C C . ARG A 1 83 ? -16.106 7.729 9.713 1.00 73.62 83 ARG A C 1
ATOM 646 O O . ARG A 1 83 ? -15.913 7.354 10.866 1.00 73.62 83 ARG A O 1
ATOM 653 N N . GLN A 1 84 ? -16.614 6.942 8.766 1.00 68.38 84 GLN A N 1
ATOM 654 C CA . GLN A 1 84 ? -16.928 5.521 8.962 1.00 68.38 84 GLN A CA 1
ATOM 655 C C . GLN A 1 84 ? -16.585 4.639 7.753 1.00 68.38 84 GLN A C 1
ATOM 657 O O . GLN A 1 84 ? -16.776 3.427 7.808 1.00 68.38 84 GLN A O 1
ATOM 662 N N . GLU A 1 85 ? -16.070 5.219 6.670 1.00 82.75 85 GLU A N 1
ATOM 663 C CA . GLU A 1 85 ? -15.842 4.518 5.407 1.00 82.75 85 GLU A CA 1
ATOM 664 C C . GLU A 1 85 ? -14.446 4.810 4.868 1.00 82.75 85 GLU A C 1
ATOM 666 O O . GLU A 1 85 ? -13.789 5.767 5.269 1.00 82.75 85 GLU A O 1
ATOM 671 N N . TRP A 1 86 ? -13.984 3.977 3.942 1.00 91.06 86 TRP A N 1
ATOM 672 C CA . TRP A 1 86 ? -12.718 4.181 3.255 1.00 91.06 86 TRP A CA 1
ATOM 673 C C . TRP A 1 86 ? -12.973 4.398 1.773 1.00 91.06 86 TRP A C 1
ATOM 675 O O . TRP A 1 86 ? -13.545 3.545 1.097 1.00 91.06 86 TRP A O 1
ATOM 685 N N . THR A 1 87 ? -12.485 5.513 1.239 1.00 93.25 87 THR A N 1
ATOM 686 C CA . THR A 1 87 ? -12.465 5.717 -0.209 1.00 93.25 87 THR A CA 1
ATOM 687 C C . THR A 1 87 ? -11.231 5.037 -0.789 1.00 93.25 87 THR A C 1
ATOM 689 O O . THR A 1 87 ? -10.107 5.481 -0.556 1.00 93.25 87 THR A O 1
ATOM 692 N N . ARG A 1 88 ? -11.441 3.968 -1.563 1.00 94.00 88 ARG A N 1
ATOM 693 C CA . ARG A 1 88 ? -10.388 3.202 -2.247 1.00 94.00 88 ARG A CA 1
ATOM 694 C C . ARG A 1 88 ? -10.131 3.751 -3.650 1.00 94.00 88 ARG A C 1
ATOM 696 O O . ARG A 1 88 ? -11.074 3.972 -4.409 1.00 94.00 88 ARG A O 1
ATOM 703 N N . ARG A 1 89 ? -8.862 3.923 -4.028 1.00 93.62 89 ARG A N 1
ATOM 704 C CA . ARG A 1 89 ? -8.442 4.301 -5.389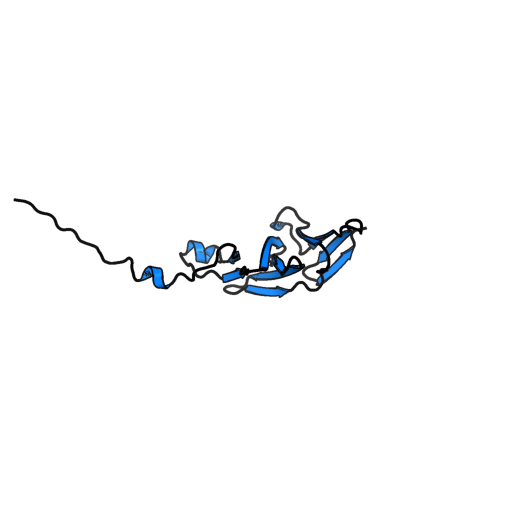 1.00 93.62 89 ARG A CA 1
ATOM 705 C C . ARG A 1 89 ? -7.173 3.560 -5.797 1.00 93.62 89 ARG A C 1
ATOM 707 O O . ARG A 1 89 ? -6.195 3.571 -5.057 1.00 93.62 89 ARG A O 1
ATOM 714 N N . ALA A 1 90 ? -7.168 2.964 -6.983 1.00 92.31 90 ALA A N 1
ATOM 715 C CA . ALA A 1 90 ? -5.968 2.353 -7.549 1.00 92.31 90 ALA A CA 1
ATOM 716 C C . ALA A 1 90 ? -4.973 3.417 -8.050 1.00 92.31 90 ALA A C 1
ATOM 718 O O . ALA A 1 90 ? -5.378 4.464 -8.560 1.00 92.31 90 ALA A O 1
ATOM 719 N N . LEU A 1 91 ? -3.676 3.134 -7.914 1.00 89.62 91 LEU A N 1
ATOM 720 C CA . LEU A 1 91 ? -2.586 3.974 -8.416 1.00 89.62 91 LEU A CA 1
ATOM 721 C C . LEU A 1 91 ? -2.113 3.460 -9.779 1.00 89.62 91 LEU A C 1
ATOM 723 O O . LEU A 1 91 ? -1.182 2.667 -9.871 1.00 89.62 91 LEU A O 1
ATOM 727 N N . TYR A 1 92 ? -2.764 3.920 -10.847 1.00 81.81 92 TYR A N 1
ATOM 728 C CA . TYR A 1 92 ? -2.458 3.491 -12.219 1.00 81.81 92 TYR A CA 1
ATOM 729 C C . TYR A 1 92 ? -1.206 4.142 -12.823 1.00 81.81 92 TYR A C 1
ATOM 731 O O . TYR A 1 92 ? -0.749 3.721 -13.877 1.00 81.81 92 TYR A O 1
ATOM 739 N N . SER A 1 93 ? -0.661 5.180 -12.185 1.00 78.38 93 SER A N 1
ATOM 740 C CA . SER A 1 93 ? 0.522 5.904 -12.667 1.00 78.38 93 SER A CA 1
ATOM 741 C C . SER A 1 93 ? 1.841 5.174 -12.400 1.00 78.38 93 SER A C 1
ATOM 743 O O . SER A 1 93 ? 2.893 5.691 -12.759 1.00 78.38 93 SER A O 1
ATOM 745 N N . VAL A 1 94 ? 1.802 4.021 -11.728 1.00 80.94 94 VAL A N 1
ATOM 746 C CA . VAL A 1 94 ? 2.986 3.256 -11.331 1.00 80.94 94 VAL A CA 1
ATOM 747 C C . VAL A 1 94 ? 3.142 2.046 -12.259 1.00 80.94 94 VAL A C 1
ATOM 749 O O . VAL A 1 94 ? 2.158 1.323 -12.438 1.00 80.94 94 VAL A O 1
ATOM 752 N N . PRO A 1 95 ? 4.337 1.800 -12.831 1.00 78.56 95 PRO A N 1
ATOM 753 C CA . PRO A 1 95 ? 4.608 0.599 -13.622 1.00 78.56 95 PRO A CA 1
ATOM 754 C C . PRO A 1 95 ? 4.275 -0.680 -12.848 1.00 78.56 95 PRO A C 1
ATOM 756 O O . PRO A 1 95 ? 4.477 -0.743 -11.633 1.00 78.56 95 PRO A O 1
ATOM 759 N N . THR A 1 96 ? 3.767 -1.707 -13.534 1.00 81.38 96 THR A N 1
ATOM 760 C CA . THR A 1 96 ? 3.404 -2.979 -12.877 1.00 81.38 96 THR A CA 1
ATOM 761 C C . THR A 1 96 ? 4.112 -4.196 -13.454 1.00 81.38 96 THR A C 1
ATOM 763 O O . THR A 1 96 ? 4.006 -5.284 -12.907 1.00 81.38 96 THR A O 1
ATOM 766 N N . GLU A 1 97 ? 4.858 -4.029 -14.539 1.00 82.69 97 GLU A N 1
ATOM 767 C CA . GLU A 1 97 ? 5.541 -5.094 -15.277 1.00 82.69 97 GLU A CA 1
ATOM 768 C C . GLU A 1 97 ? 6.926 -5.431 -14.699 1.00 82.69 97 GLU A C 1
ATOM 770 O O . GLU A 1 97 ? 7.536 -6.426 -15.081 1.00 82.69 97 GLU A O 1
ATOM 775 N N . VAL A 1 98 ? 7.402 -4.607 -13.769 1.00 83.12 98 VAL A N 1
ATOM 776 C CA . VAL A 1 98 ? 8.725 -4.650 -13.135 1.00 83.12 98 VAL A CA 1
ATOM 777 C C . VAL A 1 98 ? 8.574 -4.735 -11.617 1.00 83.12 98 VAL A C 1
ATOM 779 O O . VAL A 1 98 ? 7.470 -4.589 -11.082 1.00 83.12 98 VAL A O 1
ATOM 782 N N . THR A 1 99 ? 9.667 -4.986 -10.894 1.00 87.94 99 THR A N 1
ATOM 783 C CA . THR A 1 99 ? 9.610 -4.976 -9.428 1.00 87.94 99 THR A CA 1
ATOM 784 C C . THR A 1 99 ? 9.593 -3.534 -8.955 1.00 87.94 99 THR A C 1
ATOM 786 O O . THR A 1 99 ? 10.555 -2.800 -9.152 1.00 87.94 99 THR A O 1
ATOM 789 N N . VAL A 1 100 ? 8.502 -3.126 -8.309 1.00 91.94 100 VAL A N 1
ATOM 790 C CA . VAL A 1 100 ? 8.337 -1.752 -7.838 1.00 91.94 100 VAL A CA 1
ATOM 791 C C . VAL A 1 100 ? 8.142 -1.711 -6.330 1.00 91.94 100 VAL A C 1
ATOM 793 O O . VAL A 1 100 ? 7.289 -2.407 -5.777 1.00 91.94 100 VAL A O 1
ATOM 796 N N . HIS A 1 101 ? 8.903 -0.840 -5.672 1.00 92.06 101 HIS A N 1
ATOM 797 C CA . HIS A 1 101 ? 8.762 -0.547 -4.251 1.00 92.06 101 HIS A CA 1
ATOM 798 C C . HIS A 1 101 ? 8.355 0.910 -4.034 1.00 92.06 101 HIS A C 1
ATOM 800 O O . HIS A 1 101 ? 9.035 1.826 -4.496 1.00 92.06 101 HIS A O 1
ATOM 806 N N . LEU A 1 102 ? 7.265 1.115 -3.289 1.00 94.69 102 LEU A N 1
ATOM 807 C CA . LEU A 1 102 ? 6.809 2.432 -2.841 1.00 94.69 102 LEU A CA 1
ATOM 808 C C . LEU A 1 102 ? 7.228 2.663 -1.393 1.00 94.69 102 LEU A C 1
ATOM 810 O O . LEU A 1 102 ? 7.068 1.784 -0.542 1.00 94.69 102 LEU A O 1
ATOM 814 N N . ARG A 1 103 ? 7.702 3.873 -1.108 1.00 94.12 103 ARG A N 1
ATOM 815 C CA . ARG A 1 103 ? 7.970 4.341 0.252 1.00 94.12 103 ARG A CA 1
ATOM 816 C C . ARG A 1 103 ? 7.646 5.822 0.387 1.00 94.12 103 ARG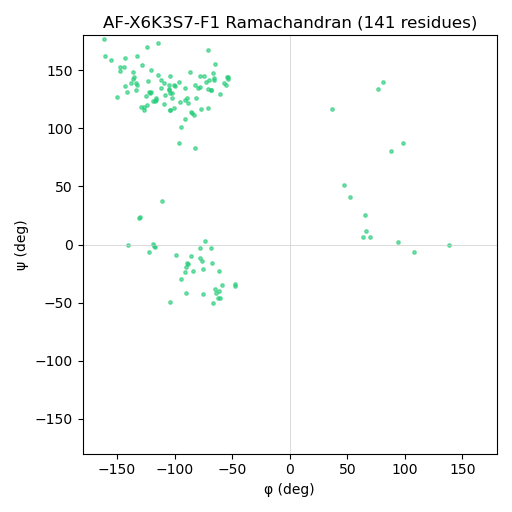 A C 1
ATOM 818 O O . ARG A 1 103 ? 7.762 6.578 -0.574 1.00 94.12 103 ARG A O 1
ATOM 825 N N . SER A 1 104 ? 7.304 6.244 1.599 1.00 94.75 104 SER A N 1
ATOM 826 C CA . SER A 1 104 ? 7.263 7.672 1.919 1.00 94.75 104 SER A CA 1
ATOM 827 C C . SER A 1 104 ? 8.630 8.310 1.642 1.00 94.75 104 SER A C 1
ATOM 829 O O . SER A 1 104 ? 9.665 7.685 1.919 1.00 94.75 104 SER A O 1
ATOM 831 N N . LEU A 1 105 ? 8.626 9.519 1.068 1.00 94.50 105 LEU A N 1
ATOM 832 C CA . LEU A 1 105 ? 9.832 10.342 0.975 1.00 94.50 105 LEU A CA 1
ATOM 833 C C . LEU A 1 105 ? 10.267 10.773 2.380 1.00 94.50 105 LEU A C 1
ATOM 835 O O . LEU A 1 105 ? 11.415 10.557 2.764 1.00 94.50 105 LEU A O 1
ATOM 839 N N . ASP A 1 106 ? 9.320 11.308 3.147 1.00 93.56 106 ASP A N 1
ATOM 840 C CA . ASP A 1 106 ? 9.555 11.791 4.503 1.00 93.56 106 ASP A CA 1
ATOM 841 C C . ASP A 1 106 ? 9.629 10.639 5.505 1.00 93.56 106 ASP A C 1
ATOM 843 O O . ASP A 1 106 ? 8.917 9.632 5.377 1.00 93.56 106 ASP A O 1
ATOM 847 N N . ALA A 1 107 ? 10.495 10.801 6.507 1.00 89.69 107 ALA A N 1
ATOM 848 C CA . ALA A 1 107 ? 10.688 9.823 7.572 1.00 89.69 107 ALA A CA 1
ATOM 849 C C . ALA A 1 107 ? 9.536 9.858 8.583 1.00 89.69 107 ALA A C 1
ATOM 851 O O . ALA A 1 107 ? 9.045 8.806 8.997 1.00 89.69 107 ALA A O 1
ATOM 852 N N . GLU A 1 108 ? 9.090 11.061 8.950 1.00 89.19 108 GLU A N 1
ATOM 853 C CA . GLU A 1 108 ? 8.066 11.262 9.964 1.00 89.19 108 GLU A CA 1
ATOM 854 C C . GLU A 1 108 ? 6.692 11.513 9.343 1.00 89.19 108 GLU A C 1
ATOM 856 O O . GLU A 1 108 ? 6.525 12.309 8.422 1.00 89.19 108 GLU A O 1
ATOM 861 N N . HIS A 1 109 ? 5.656 10.876 9.897 1.00 85.00 109 HIS A N 1
ATOM 862 C CA . HIS A 1 109 ? 4.308 10.950 9.327 1.00 85.00 109 HIS A CA 1
ATOM 863 C C . HIS A 1 109 ? 3.764 12.389 9.231 1.00 85.00 109 HIS A C 1
ATOM 865 O O . HIS A 1 109 ? 3.053 12.718 8.284 1.00 85.00 109 HIS A O 1
ATOM 871 N N . HIS A 1 110 ? 4.106 13.255 10.185 1.00 88.12 110 HIS A N 1
ATOM 872 C CA . HIS A 1 110 ? 3.627 14.639 10.221 1.00 88.12 110 HIS A CA 1
ATOM 873 C C . HIS A 1 110 ? 4.322 15.563 9.207 1.00 88.12 110 HIS A C 1
ATOM 875 O O . HIS A 1 110 ? 3.825 16.659 8.963 1.00 88.12 110 HIS A O 1
ATOM 881 N N . GLU A 1 111 ? 5.441 15.130 8.622 1.00 93.94 111 GLU A N 1
ATOM 882 C CA . GLU A 1 111 ? 6.161 15.855 7.567 1.00 93.94 111 GLU A CA 1
ATOM 883 C C . GLU A 1 111 ? 5.627 15.501 6.172 1.00 93.94 111 GLU A C 1
ATOM 885 O O . GLU A 1 111 ? 5.841 16.244 5.217 1.00 93.94 111 GLU A O 1
ATOM 890 N N . THR A 1 112 ? 4.886 14.391 6.063 1.00 95.94 112 THR A N 1
ATOM 891 C CA . THR A 1 112 ? 4.403 13.877 4.779 1.00 95.94 112 THR A CA 1
ATOM 892 C C . THR A 1 112 ? 3.501 14.864 4.040 1.00 95.94 112 THR A C 1
ATOM 894 O O . THR A 1 112 ? 2.512 15.360 4.579 1.00 95.94 112 THR A O 1
ATOM 897 N N . ASN A 1 113 ? 3.807 15.100 2.764 1.00 94.56 113 ASN A N 1
ATOM 898 C CA . ASN A 1 113 ? 3.150 16.116 1.927 1.00 94.56 113 ASN A CA 1
ATOM 899 C C . ASN A 1 113 ? 2.423 15.539 0.686 1.00 94.56 113 ASN A C 1
ATOM 901 O O . ASN A 1 113 ? 1.805 16.276 -0.086 1.00 94.56 113 ASN A O 1
ATOM 905 N N . GLY A 1 114 ? 2.443 14.217 0.499 1.00 94.69 114 GLY A N 1
ATOM 906 C CA . GLY A 1 114 ? 1.896 13.524 -0.671 1.00 94.69 114 GLY A CA 1
ATOM 907 C C . GLY A 1 114 ? 2.971 12.962 -1.597 1.00 94.69 114 GLY A C 1
ATOM 908 O O . GLY A 1 114 ? 2.623 12.256 -2.544 1.00 94.69 114 GLY A O 1
ATOM 909 N N . GLU A 1 115 ? 4.245 13.254 -1.336 1.00 95.44 115 GLU A N 1
ATOM 910 C CA . GLU A 1 115 ? 5.377 12.760 -2.109 1.00 95.44 115 GLU A CA 1
ATOM 911 C C . GLU A 1 115 ? 5.772 11.341 -1.689 1.00 95.44 115 GLU A C 1
ATOM 913 O O . GLU A 1 115 ? 6.019 11.024 -0.520 1.00 95.44 115 GLU A O 1
ATOM 918 N N . VAL A 1 116 ? 5.830 10.462 -2.684 1.00 95.69 116 VAL A N 1
ATOM 919 C CA . VAL A 1 116 ? 6.173 9.051 -2.535 1.00 95.69 116 VAL A CA 1
ATOM 920 C C . VAL A 1 116 ? 7.340 8.738 -3.453 1.00 95.69 116 VAL A C 1
ATOM 922 O O . VAL A 1 116 ? 7.287 8.995 -4.656 1.00 95.69 116 VAL A O 1
ATOM 925 N N . LEU A 1 117 ? 8.385 8.144 -2.887 1.00 95.25 117 LEU A N 1
ATOM 926 C CA . LEU A 1 117 ? 9.486 7.594 -3.661 1.00 95.25 117 LEU A CA 1
ATOM 927 C C . LEU A 1 117 ? 9.092 6.235 -4.226 1.00 95.25 117 LEU A C 1
ATOM 929 O O . LEU A 1 117 ? 8.579 5.363 -3.517 1.00 95.25 117 LEU A O 1
ATOM 933 N N . ILE A 1 118 ? 9.397 6.055 -5.501 1.00 93.94 118 ILE A N 1
ATOM 934 C CA . ILE A 1 118 ? 9.224 4.813 -6.237 1.00 93.94 118 ILE A CA 1
ATOM 935 C C . ILE A 1 118 ? 10.605 4.341 -6.669 1.00 93.94 118 ILE A C 1
ATOM 937 O O . ILE A 1 118 ? 11.328 5.076 -7.340 1.00 93.94 118 ILE A O 1
ATOM 941 N N . SER A 1 119 ? 10.959 3.116 -6.288 1.00 92.44 119 SER A N 1
ATOM 942 C CA . SER A 1 119 ? 12.121 2.411 -6.824 1.00 92.44 119 SER A CA 1
ATOM 943 C C . SER A 1 119 ? 11.640 1.357 -7.805 1.00 92.44 119 SER A C 1
ATOM 945 O O . SER A 1 119 ? 10.947 0.419 -7.411 1.00 92.44 119 SER A O 1
ATOM 947 N N . ASP A 1 120 ? 12.014 1.543 -9.064 1.00 90.88 120 ASP A N 1
ATOM 948 C CA . ASP A 1 120 ? 11.848 0.564 -10.130 1.00 90.88 120 ASP A CA 1
ATOM 949 C C . ASP A 1 120 ? 13.111 -0.299 -10.198 1.00 90.88 120 ASP A C 1
ATOM 951 O O . ASP A 1 120 ? 14.230 0.223 -10.275 1.00 90.88 120 ASP A O 1
ATOM 955 N N . GLN A 1 121 ? 12.927 -1.612 -10.095 1.00 86.31 121 GLN A N 1
ATOM 956 C CA . GLN A 1 121 ? 13.977 -2.609 -10.182 1.00 86.31 121 GLN A CA 1
ATOM 957 C C . GLN A 1 121 ? 13.612 -3.658 -11.228 1.00 86.31 121 GLN A C 1
ATOM 959 O O . GLN A 1 121 ? 12.653 -4.425 -11.095 1.00 86.31 121 GLN A O 1
ATOM 964 N N . ASP A 1 122 ? 14.459 -3.735 -12.243 1.00 83.69 122 ASP A N 1
ATOM 965 C CA . ASP A 1 122 ? 14.412 -4.740 -13.287 1.00 83.69 122 ASP A CA 1
ATOM 966 C C . ASP A 1 122 ? 15.764 -5.480 -13.322 1.00 83.69 122 ASP A C 1
ATOM 968 O O . ASP A 1 122 ? 16.810 -4.856 -13.133 1.00 83.69 122 ASP A O 1
ATOM 972 N N . PRO A 1 123 ? 15.798 -6.810 -13.532 1.00 83.38 123 PRO A N 1
ATOM 973 C CA . PRO A 1 123 ? 17.051 -7.565 -13.496 1.00 83.38 123 PRO A CA 1
ATOM 974 C C . PRO A 1 123 ? 18.086 -7.153 -14.550 1.00 83.38 123 PRO A C 1
ATOM 976 O O . PRO A 1 123 ? 19.269 -7.448 -14.377 1.00 83.38 123 PRO A O 1
ATOM 979 N N . ILE A 1 124 ? 17.658 -6.530 -15.653 1.00 91.06 124 ILE A N 1
ATOM 980 C CA . ILE A 1 124 ? 18.514 -6.196 -16.801 1.00 91.06 124 ILE A CA 1
ATOM 981 C C . ILE A 1 124 ? 18.619 -4.686 -17.058 1.00 91.06 124 ILE A C 1
ATOM 983 O O . ILE A 1 124 ? 19.368 -4.271 -17.945 1.00 91.06 124 ILE A O 1
ATOM 987 N N . THR A 1 125 ? 17.935 -3.865 -16.260 1.00 85.31 125 THR A N 1
ATOM 988 C CA . THR A 1 125 ? 17.928 -2.402 -16.344 1.00 85.31 125 THR A CA 1
ATOM 989 C C . THR A 1 125 ? 18.384 -1.817 -15.004 1.00 85.31 125 THR A C 1
ATOM 991 O O . THR A 1 125 ? 17.868 -2.222 -13.963 1.00 85.31 125 THR A O 1
ATOM 994 N N . PRO A 1 126 ? 19.340 -0.866 -14.976 1.00 90.56 126 PRO A N 1
ATOM 995 C CA . PRO A 1 126 ? 19.751 -0.225 -13.729 1.00 90.56 126 PRO A CA 1
ATOM 996 C C . PRO A 1 126 ? 18.555 0.361 -12.960 1.00 90.56 126 PRO A C 1
ATOM 998 O O . PRO A 1 126 ? 17.666 0.927 -13.603 1.00 90.56 126 PRO A O 1
ATOM 1001 N N . PRO A 1 127 ? 18.541 0.280 -11.614 1.00 89.50 127 PRO A N 1
ATOM 1002 C CA . PRO A 1 127 ? 17.445 0.810 -10.815 1.00 89.50 127 PRO A CA 1
ATOM 1003 C C . PRO A 1 127 ? 17.173 2.285 -11.103 1.00 89.50 127 PRO A C 1
ATOM 1005 O O . PRO A 1 127 ? 18.106 3.088 -11.184 1.00 89.50 127 PRO A O 1
ATOM 1008 N N . GLN A 1 128 ? 15.895 2.640 -11.206 1.00 90.62 128 GLN A N 1
ATOM 1009 C CA . GLN A 1 128 ? 15.454 4.021 -11.400 1.00 90.62 128 GLN A CA 1
ATOM 1010 C C . GLN A 1 128 ? 14.667 4.500 -10.184 1.00 90.62 128 GLN A C 1
ATOM 1012 O O . GLN A 1 128 ? 13.951 3.729 -9.536 1.00 90.62 128 GLN A O 1
ATOM 1017 N N . LEU A 1 129 ? 14.812 5.787 -9.873 1.00 93.44 129 LEU A N 1
ATOM 1018 C CA . LEU A 1 129 ? 14.056 6.448 -8.820 1.00 93.44 129 LEU A CA 1
ATOM 1019 C C . LEU A 1 129 ? 13.099 7.464 -9.425 1.00 93.44 129 LEU A C 1
ATOM 1021 O O . LEU A 1 129 ? 13.468 8.279 -10.271 1.00 93.44 129 LEU A O 1
ATOM 1025 N N . PHE A 1 130 ? 11.868 7.438 -8.938 1.00 93.19 130 PHE A N 1
ATOM 1026 C CA . PHE A 1 130 ? 10.845 8.401 -9.302 1.00 93.19 130 PHE A CA 1
ATOM 1027 C C . PHE A 1 130 ? 10.211 8.996 -8.054 1.00 93.19 130 PHE A C 1
ATOM 1029 O O . PHE A 1 130 ? 10.151 8.367 -6.996 1.00 93.19 130 PHE A O 1
ATOM 1036 N N . LEU A 1 131 ? 9.692 10.203 -8.217 1.00 94.81 131 LEU A N 1
ATOM 1037 C CA . LEU A 1 131 ? 8.867 10.895 -7.252 1.00 94.81 131 LEU A CA 1
ATOM 1038 C C . LEU A 1 131 ? 7.431 10.953 -7.774 1.00 94.81 131 LEU A C 1
ATOM 1040 O O . LEU A 1 131 ? 7.171 11.493 -8.853 1.00 94.81 131 LEU A O 1
ATOM 1044 N N . LEU A 1 132 ? 6.507 10.381 -7.011 1.00 94.31 132 LEU A N 1
ATOM 1045 C CA . LEU A 1 132 ? 5.072 10.447 -7.251 1.00 94.31 132 LEU A CA 1
ATOM 1046 C C . LEU A 1 132 ? 4.441 11.467 -6.308 1.00 94.31 132 LEU A C 1
ATOM 1048 O O . LEU A 1 132 ? 4.554 11.338 -5.094 1.00 94.31 132 LEU A O 1
ATOM 1052 N N . ASP A 1 133 ? 3.705 12.417 -6.871 1.00 93.56 133 ASP A N 1
ATOM 1053 C CA . ASP A 1 133 ? 2.789 13.281 -6.129 1.00 93.56 133 ASP A CA 1
ATOM 1054 C C . ASP A 1 133 ? 1.396 12.630 -6.104 1.00 93.56 133 ASP A C 1
ATOM 1056 O O . ASP A 1 133 ? 0.697 12.584 -7.122 1.00 93.56 133 ASP A O 1
ATOM 1060 N N . LEU A 1 134 ? 0.978 12.124 -4.940 1.00 91.56 134 LEU A N 1
ATOM 1061 C CA . LEU A 1 134 ? -0.325 11.476 -4.730 1.00 91.56 134 LEU A CA 1
ATOM 1062 C C . LEU A 1 134 ? -1.527 12.424 -4.852 1.00 91.56 134 LEU A C 1
ATOM 1064 O O . LEU A 1 134 ? -2.674 11.964 -4.909 1.00 91.56 134 LEU A O 1
ATOM 1068 N N . ASN A 1 135 ? -1.305 13.735 -4.809 1.00 89.44 135 ASN A N 1
ATOM 1069 C CA . ASN A 1 135 ? -2.355 14.742 -4.901 1.00 89.44 135 ASN A CA 1
ATOM 1070 C C . ASN A 1 135 ? -2.591 15.133 -6.362 1.00 89.44 135 ASN A C 1
ATOM 1072 O O . ASN A 1 135 ? -3.742 15.243 -6.785 1.00 89.44 135 ASN A O 1
ATOM 1076 N N . ALA A 1 136 ? -1.512 15.285 -7.132 1.00 88.12 136 ALA A N 1
ATOM 1077 C CA . ALA A 1 136 ? -1.566 15.611 -8.556 1.00 88.12 136 ALA A CA 1
ATOM 1078 C C . ALA A 1 136 ? -1.627 14.377 -9.478 1.00 88.12 136 ALA A C 1
ATOM 1080 O O . ALA A 1 136 ? -1.930 14.519 -10.661 1.00 88.12 136 ALA A O 1
ATOM 1081 N N . GLY A 1 137 ? -1.314 13.178 -8.973 1.00 85.75 137 GLY A N 1
ATOM 1082 C CA . GLY A 1 137 ? -1.172 11.967 -9.790 1.00 85.75 137 GLY A CA 1
ATOM 1083 C C . GLY A 1 137 ? 0.004 12.040 -10.770 1.00 85.75 137 GLY A C 1
ATOM 1084 O O . GLY A 1 137 ? -0.029 11.409 -11.826 1.00 85.75 137 GLY A O 1
ATOM 1085 N N . ARG A 1 138 ? 1.021 12.851 -10.457 1.00 88.50 138 ARG A N 1
ATOM 1086 C CA . ARG A 1 138 ? 2.147 13.151 -11.347 1.00 88.50 138 ARG A CA 1
ATOM 1087 C C . ARG A 1 138 ? 3.379 12.358 -10.935 1.00 88.50 138 ARG A C 1
ATOM 1089 O O . ARG A 1 138 ? 3.788 12.426 -9.781 1.00 88.50 138 ARG A O 1
ATOM 1096 N N . LEU A 1 139 ? 3.998 11.686 -11.901 1.00 90.06 139 LEU A N 1
ATOM 1097 C CA . LEU A 1 139 ? 5.257 10.964 -11.739 1.00 90.06 139 LEU A CA 1
ATOM 1098 C C . LEU A 1 139 ? 6.403 11.754 -12.382 1.00 90.06 139 LEU A C 1
ATOM 1100 O O . LEU A 1 139 ? 6.268 12.211 -13.516 1.00 90.06 139 LEU A O 1
ATOM 1104 N N . SER A 1 140 ? 7.516 11.910 -11.669 1.00 91.25 140 SER A N 1
ATOM 1105 C CA . SER A 1 140 ? 8.720 12.598 -12.157 1.00 91.25 140 SER A CA 1
ATOM 1106 C C . SER A 1 140 ? 9.957 11.758 -11.856 1.00 91.25 140 SER A C 1
ATOM 1108 O O . SER A 1 140 ? 10.062 11.210 -10.765 1.00 91.25 140 SER A O 1
ATOM 1110 N N . ALA A 1 141 ? 10.897 11.643 -12.792 1.00 89.31 141 ALA A N 1
ATOM 1111 C CA . ALA A 1 141 ? 12.159 10.947 -12.537 1.00 89.31 141 ALA A CA 1
ATOM 1112 C C . ALA A 1 141 ? 13.066 11.781 -11.617 1.00 89.31 141 ALA A C 1
ATOM 1114 O O . ALA A 1 141 ? 13.156 13.000 -11.776 1.00 89.31 141 ALA A O 1
ATOM 1115 N N . LEU A 1 142 ? 13.745 11.119 -10.680 1.00 81.69 142 LEU A N 1
ATOM 1116 C CA . LEU A 1 142 ? 14.828 11.701 -9.892 1.00 81.69 142 LEU A CA 1
ATOM 1117 C C . LEU A 1 142 ? 16.138 11.336 -10.600 1.00 81.69 142 LEU A C 1
ATOM 1119 O O . LEU A 1 142 ? 16.557 10.181 -10.560 1.00 81.69 142 LEU A O 1
ATOM 1123 N N . GLN A 1 143 ? 16.694 12.299 -11.341 1.00 63.91 143 GLN A N 1
ATOM 1124 C CA . GLN A 1 143 ? 17.943 12.149 -12.100 1.00 63.91 143 GLN A CA 1
ATOM 1125 C C . GLN A 1 143 ? 19.174 12.250 -11.201 1.00 63.91 143 GLN A C 1
ATOM 1127 O O . GLN A 1 143 ? 19.156 13.103 -10.284 1.00 63.91 143 GLN A O 1
#